Protein AF-A0A8X6VJW0-F1 (afdb_monomer)

Foldseek 3Di:
DDPPPDQDQLVNDPDDPLLSVLLVCLLVQPAPQWDQDPVRDIFAPDQPQDPPDGPGSQCLQVPPQLCVLCVVVVHDPDPDRVNVVSRPNCVSVSSVSSCVRDVRD

pLDDT: mean 84.97, std 12.29, range [39.12, 96.06]

Nearest PDB structures (foldseek):
  2dll-assembly1_A  TM=2.293E-01  e=8.520E+00  Homo sapiens

Radius of gyration: 14.32 Å; Cα contacts (8 Å, |Δi|>4): 113; chains: 1; bounding box: 45×30×34 Å

Solvent-accessible surface area (backbone atoms only — not comparable to full-atom values): 6381 Å² total; per-residue (Å²): 132,87,78,76,78,75,64,67,55,64,87,72,56,97,61,59,69,69,38,42,52,30,41,49,25,65,76,67,58,60,48,63,72,55,44,75,45,99,88,69,49,76,47,46,45,72,37,94,87,42,86,100,37,50,50,39,67,66,44,54,63,66,29,66,68,32,49,52,43,32,46,75,71,72,43,72,83,69,91,58,55,67,75,58,41,58,48,44,94,56,20,59,60,54,25,47,28,44,42,78,69,38,89,70,84

Sequence (105 aa):
MNHTFKKPLVTEFDCPRIITSTIARLRTEHLKGMKIHPDKTRSYVQCKHCPDLQLTPIHILECPTVATKLLKMGMVPLRDSLRELLYSPDAPRIAEAVIKTFDGI

Mean predicted aligned error: 5.93 Å

Secondary structure (DSSP, 8-state):
-----PPPPGGG--S-HHHHHHHHHHHHT--TT-EE-TTS-EE-PBPSSSTT-B--HHHHHH-HHHHHHHHHTT----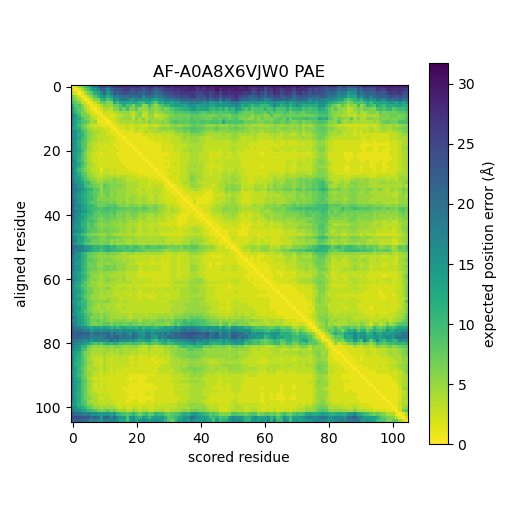SS-HHHHTTSTTHHHHHHHHHHHSTT-

Structure (mmCIF, N/CA/C/O backbone):
data_AF-A0A8X6VJW0-F1
#
_entry.id   AF-A0A8X6VJW0-F1
#
loop_
_atom_site.group_PDB
_atom_site.id
_atom_site.type_symbol
_atom_site.label_atom_id
_atom_site.label_alt_id
_atom_site.label_comp_id
_atom_site.label_asym_id
_atom_site.label_entity_id
_atom_site.label_seq_id
_atom_site.pdbx_PDB_ins_code
_atom_site.Cartn_x
_atom_site.Cartn_y
_atom_site.Cartn_z
_atom_site.occupancy
_atom_site.B_iso_or_equiv
_atom_site.auth_seq_id
_atom_site.auth_comp_id
_atom_site.auth_asym_id
_atom_site.auth_atom_id
_atom_site.pdbx_PDB_model_num
ATOM 1 N N . MET A 1 1 ? 25.334 19.376 -10.534 1.00 39.12 1 MET A N 1
ATOM 2 C CA . MET A 1 1 ? 24.368 18.848 -11.520 1.00 39.12 1 MET A CA 1
ATOM 3 C C . MET A 1 1 ? 23.106 18.477 -10.758 1.00 39.12 1 MET A C 1
ATOM 5 O O . MET A 1 1 ? 23.113 17.488 -10.040 1.00 39.12 1 MET A O 1
ATOM 9 N N . ASN A 1 2 ? 22.076 19.323 -10.811 1.00 39.41 2 ASN A N 1
ATOM 10 C CA . ASN A 1 2 ? 20.811 19.078 -10.116 1.00 39.41 2 ASN A CA 1
ATOM 11 C C . ASN A 1 2 ? 19.980 18.101 -10.953 1.00 39.41 2 ASN A C 1
ATOM 13 O O . ASN A 1 2 ? 19.263 18.520 -11.856 1.00 39.41 2 ASN A O 1
ATOM 17 N N . HIS A 1 3 ? 20.104 16.801 -10.688 1.00 42.00 3 HIS A N 1
ATOM 18 C CA . HIS A 1 3 ? 19.139 15.830 -11.195 1.00 42.00 3 HIS A CA 1
ATOM 19 C C . HIS A 1 3 ? 17.838 16.002 -10.411 1.00 42.00 3 HIS A C 1
ATOM 21 O O . HIS A 1 3 ? 17.658 15.432 -9.337 1.00 42.00 3 HIS A O 1
ATOM 27 N N . THR A 1 4 ? 16.919 16.806 -10.938 1.00 53.06 4 THR A N 1
ATOM 28 C CA . THR A 1 4 ? 15.518 16.779 -10.523 1.00 53.06 4 THR A CA 1
ATOM 29 C C . THR A 1 4 ? 14.958 15.417 -10.928 1.00 53.06 4 THR A C 1
ATOM 31 O O . THR A 1 4 ? 14.561 15.210 -12.073 1.00 53.06 4 THR A O 1
ATOM 34 N N . PHE A 1 5 ? 14.986 14.448 -10.011 1.00 58.50 5 PHE A N 1
ATOM 35 C CA . PHE A 1 5 ? 14.326 13.159 -10.199 1.00 58.50 5 PHE A CA 1
ATOM 36 C C . PHE A 1 5 ? 12.835 13.420 -10.453 1.00 58.50 5 PHE A C 1
ATOM 38 O O . PHE A 1 5 ? 12.104 13.863 -9.563 1.00 58.50 5 PHE A O 1
ATOM 45 N N . LYS A 1 6 ? 12.377 13.203 -11.690 1.00 70.44 6 LYS A N 1
ATOM 46 C CA . LYS A 1 6 ? 10.957 13.312 -12.027 1.00 70.44 6 LYS A CA 1
ATOM 47 C C . LYS A 1 6 ? 10.244 12.114 -11.404 1.00 70.44 6 LYS A C 1
ATOM 49 O O . LYS A 1 6 ? 10.567 10.972 -11.716 1.00 70.44 6 LYS A O 1
ATOM 54 N N . LYS A 1 7 ? 9.283 12.376 -10.515 1.00 77.81 7 LYS A N 1
ATOM 55 C CA . LYS A 1 7 ? 8.437 11.328 -9.931 1.00 77.81 7 LYS A CA 1
ATOM 56 C C . LYS A 1 7 ? 7.670 10.625 -11.066 1.00 77.81 7 LYS A C 1
ATOM 58 O O . LYS A 1 7 ? 6.984 11.330 -11.811 1.00 77.81 7 LYS A O 1
ATOM 63 N N . PRO A 1 8 ? 7.754 9.290 -11.198 1.00 77.81 8 PRO A N 1
ATOM 64 C CA . PRO A 1 8 ? 7.105 8.568 -12.277 1.00 77.81 8 PRO A CA 1
ATOM 65 C C . PRO A 1 8 ? 5.587 8.649 -12.132 1.00 77.81 8 PRO A C 1
ATOM 67 O O . PRO A 1 8 ? 5.041 8.473 -11.032 1.00 77.81 8 PRO A O 1
ATOM 70 N N . LEU A 1 9 ? 4.893 8.918 -13.234 1.00 84.69 9 LEU A N 1
ATOM 71 C CA . LEU A 1 9 ? 3.435 8.852 -13.293 1.00 84.69 9 LEU A CA 1
ATOM 72 C C . LEU A 1 9 ? 2.979 7.396 -13.174 1.00 84.69 9 LEU A C 1
ATOM 74 O O . LEU A 1 9 ? 3.684 6.471 -13.557 1.00 84.69 9 LEU A O 1
ATOM 78 N N . VAL A 1 10 ? 1.768 7.171 -12.663 1.00 82.56 10 VAL A N 1
ATOM 79 C CA . VAL A 1 10 ? 1.241 5.801 -12.512 1.00 82.56 10 VAL A CA 1
ATOM 80 C C . VAL A 1 10 ? 1.130 5.081 -13.864 1.00 82.56 10 VAL A C 1
ATOM 82 O O . VAL A 1 10 ? 1.326 3.874 -13.938 1.00 82.56 10 VAL A O 1
ATOM 85 N N . THR A 1 11 ? 0.854 5.828 -14.933 1.00 80.75 11 THR A N 1
ATOM 86 C CA . THR A 1 11 ? 0.767 5.326 -16.311 1.00 80.75 11 THR A CA 1
ATOM 87 C C . THR A 1 11 ? 2.115 4.929 -16.908 1.00 80.75 11 THR A C 1
ATOM 89 O O . THR A 1 11 ? 2.134 4.300 -17.957 1.00 80.75 11 THR A O 1
ATOM 92 N N . GLU A 1 12 ? 3.230 5.313 -16.280 1.00 86.50 12 GLU A N 1
ATOM 93 C CA . GLU A 1 12 ? 4.584 4.990 -16.749 1.00 86.50 12 GLU A CA 1
ATOM 94 C C . GLU A 1 12 ? 5.069 3.626 -16.225 1.00 86.50 12 GLU A C 1
ATOM 96 O O . GLU A 1 12 ? 6.106 3.138 -16.666 1.00 86.50 12 GLU A O 1
ATOM 101 N N . PHE A 1 13 ? 4.336 2.987 -15.304 1.00 89.12 13 PHE A N 1
ATOM 102 C CA . PHE A 1 13 ? 4.675 1.646 -14.830 1.00 89.12 13 PHE A CA 1
ATOM 103 C C . PHE A 1 13 ? 4.131 0.567 -15.769 1.00 89.12 13 PHE A C 1
ATOM 105 O O . PHE A 1 13 ? 2.916 0.421 -15.912 1.00 89.12 13 PHE A O 1
ATOM 112 N N . ASP A 1 14 ? 5.024 -0.258 -16.314 1.00 91.19 14 ASP A N 1
ATOM 113 C CA . ASP A 1 14 ? 4.666 -1.474 -17.049 1.00 91.19 14 ASP A CA 1
ATOM 114 C C . ASP A 1 14 ? 4.308 -2.610 -16.075 1.00 91.19 14 ASP A C 1
ATOM 116 O O . ASP A 1 14 ? 5.124 -3.461 -15.720 1.00 91.19 14 ASP A O 1
ATOM 120 N N . CYS A 1 15 ? 3.093 -2.559 -15.528 1.00 91.75 15 CYS A N 1
ATOM 121 C CA . CYS A 1 15 ? 2.586 -3.581 -14.618 1.00 91.75 15 CYS A CA 1
ATOM 122 C C . CYS A 1 15 ? 1.058 -3.739 -14.719 1.00 91.75 15 CYS A C 1
ATOM 124 O O . CYS A 1 15 ? 0.365 -2.862 -15.246 1.00 91.75 15 CYS A O 1
ATOM 126 N N . PRO A 1 16 ? 0.493 -4.851 -14.208 1.00 94.25 16 PRO A N 1
ATOM 127 C CA . PRO A 1 16 ? -0.942 -5.101 -14.267 1.00 94.25 16 PRO A CA 1
ATOM 128 C C . PRO A 1 16 ? -1.786 -3.960 -13.689 1.00 94.25 16 PRO A C 1
ATOM 130 O O . PRO A 1 16 ? -1.422 -3.330 -12.694 1.00 94.25 16 PRO A O 1
ATOM 133 N N . ARG A 1 17 ? -2.991 -3.769 -14.245 1.00 91.38 17 ARG A N 1
ATOM 134 C CA . ARG A 1 17 ? -3.936 -2.708 -13.842 1.00 91.38 17 ARG A CA 1
ATOM 135 C C . ARG A 1 17 ? -4.222 -2.670 -12.338 1.00 91.38 17 ARG A C 1
ATOM 137 O O . ARG A 1 17 ? -4.466 -1.598 -11.789 1.00 91.38 17 ARG A O 1
ATOM 144 N N . ILE A 1 18 ? -4.228 -3.825 -11.672 1.00 92.06 18 ILE A N 1
ATOM 145 C CA . ILE A 1 18 ? -4.439 -3.894 -10.222 1.00 92.06 18 ILE A CA 1
ATOM 14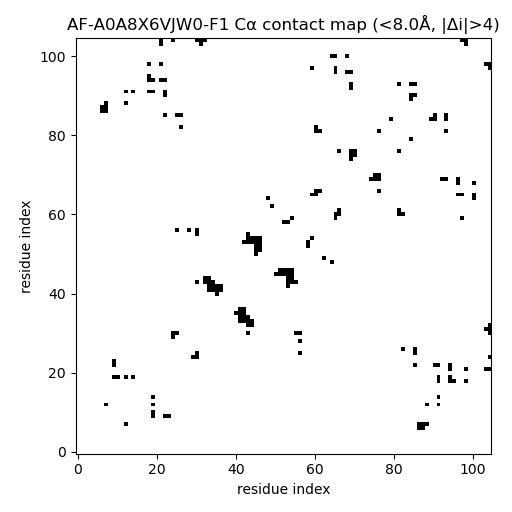6 C C . ILE A 1 18 ? -3.311 -3.191 -9.457 1.00 92.06 18 ILE A C 1
ATOM 148 O O . ILE A 1 18 ? -3.594 -2.416 -8.551 1.00 92.06 18 ILE A O 1
ATOM 152 N N . ILE A 1 19 ? -2.057 -3.369 -9.882 1.00 93.19 19 ILE A N 1
ATOM 153 C CA . ILE A 1 19 ? -0.887 -2.747 -9.258 1.00 93.19 19 ILE A CA 1
ATOM 154 C C . ILE A 1 19 ? -0.926 -1.237 -9.484 1.00 93.19 19 ILE A C 1
ATOM 156 O O . ILE A 1 19 ? -0.878 -0.480 -8.517 1.00 93.19 19 ILE A O 1
ATOM 160 N N . THR A 1 20 ? -1.103 -0.781 -10.728 1.00 93.44 20 THR A N 1
ATOM 161 C CA . THR A 1 20 ? -1.186 0.659 -11.032 1.00 93.44 20 THR A CA 1
ATOM 162 C C . THR A 1 20 ? -2.342 1.341 -10.296 1.00 93.44 20 THR A C 1
ATOM 164 O O . THR A 1 20 ? -2.167 2.422 -9.730 1.00 93.44 20 THR A O 1
ATOM 167 N N . SER A 1 21 ? -3.503 0.685 -10.203 1.00 92.12 21 SER A N 1
ATOM 168 C CA . SER A 1 21 ? -4.649 1.193 -9.435 1.00 92.12 21 SER A CA 1
ATOM 169 C C . SER A 1 21 ? -4.337 1.302 -7.941 1.00 92.12 21 SER A C 1
ATOM 171 O O . SER A 1 21 ? -4.661 2.316 -7.325 1.00 92.12 21 SER A O 1
ATOM 173 N N . THR A 1 22 ? -3.675 0.301 -7.353 1.00 92.38 22 THR A N 1
ATOM 174 C CA . THR A 1 22 ? -3.253 0.348 -5.947 1.00 92.38 22 THR A CA 1
ATOM 175 C C . THR A 1 22 ? -2.220 1.451 -5.706 1.00 92.38 22 THR A C 1
ATOM 177 O O . THR A 1 22 ? -2.376 2.201 -4.747 1.00 92.38 22 THR A O 1
ATOM 180 N N . ILE A 1 23 ? -1.230 1.647 -6.590 1.00 93.06 23 ILE A N 1
ATOM 181 C CA . ILE A 1 23 ? -0.282 2.775 -6.484 1.00 93.06 23 ILE A CA 1
ATOM 182 C C . ILE A 1 23 ? -1.039 4.110 -6.475 1.00 93.06 23 ILE A C 1
ATOM 184 O O . ILE A 1 23 ? -0.776 4.964 -5.628 1.00 93.06 23 ILE A O 1
ATOM 188 N N . ALA A 1 24 ? -1.997 4.297 -7.390 1.00 91.88 24 ALA A N 1
ATOM 189 C CA . ALA A 1 24 ? -2.792 5.521 -7.452 1.00 91.88 24 ALA A CA 1
ATOM 190 C C . ALA A 1 24 ? -3.571 5.766 -6.151 1.00 91.88 24 ALA A C 1
ATOM 192 O O . ALA A 1 24 ? -3.548 6.880 -5.627 1.00 91.88 24 ALA A O 1
ATOM 193 N N . ARG A 1 25 ? -4.212 4.733 -5.591 1.00 91.25 25 ARG A N 1
ATOM 194 C CA . ARG A 1 25 ? -4.936 4.826 -4.312 1.00 91.25 25 ARG A CA 1
ATOM 195 C C . ARG A 1 25 ? -4.018 5.155 -3.142 1.00 91.25 25 ARG A C 1
ATOM 197 O O . ARG A 1 25 ? -4.361 6.012 -2.338 1.00 91.25 25 ARG A O 1
ATOM 204 N N . LEU A 1 26 ? -2.841 4.533 -3.074 1.00 90.56 26 LEU A N 1
ATOM 205 C CA . LEU A 1 26 ? -1.856 4.802 -2.024 1.00 90.56 26 LEU A CA 1
ATOM 206 C C . LEU A 1 26 ? -1.312 6.235 -2.108 1.00 90.56 26 LEU A C 1
ATOM 208 O O . LEU A 1 26 ? -1.205 6.906 -1.088 1.00 90.56 26 LEU A O 1
ATOM 212 N N . ARG A 1 27 ? -1.026 6.740 -3.316 1.00 91.25 27 ARG A N 1
ATOM 213 C CA . ARG A 1 27 ? -0.551 8.121 -3.520 1.00 91.25 27 ARG A CA 1
ATOM 214 C C . ARG A 1 27 ? -1.623 9.177 -3.242 1.00 91.25 27 ARG A C 1
ATOM 216 O O . ARG A 1 27 ? -1.298 10.245 -2.738 1.00 91.25 27 ARG A O 1
ATOM 223 N N . THR A 1 28 ? -2.874 8.896 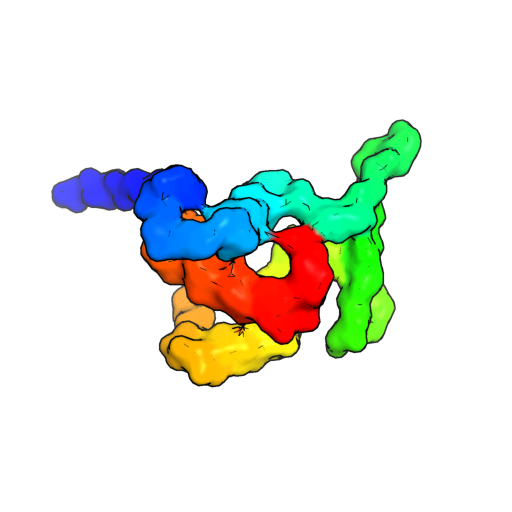-3.606 1.00 90.12 28 THR A N 1
ATOM 224 C CA . THR A 1 28 ? -4.016 9.811 -3.408 1.00 90.12 28 THR A CA 1
ATOM 225 C C . THR A 1 28 ? -4.685 9.656 -2.049 1.00 90.12 28 THR A C 1
ATOM 227 O O . THR A 1 28 ? -5.593 10.422 -1.733 1.00 90.12 28 THR A O 1
ATOM 230 N N . GLU A 1 29 ? -4.261 8.665 -1.261 1.00 89.25 29 GLU A N 1
ATOM 231 C CA . GLU A 1 29 ? -4.837 8.319 0.040 1.00 89.25 29 GLU A CA 1
ATOM 232 C C . GLU A 1 29 ? -6.331 7.946 -0.025 1.00 89.25 29 GLU A C 1
ATOM 234 O O . GLU A 1 29 ? -7.025 7.900 0.991 1.00 89.25 29 GLU A O 1
ATOM 239 N N . HIS A 1 30 ? -6.833 7.640 -1.226 1.00 88.19 30 HIS A N 1
ATOM 240 C CA . HIS A 1 30 ? -8.217 7.259 -1.474 1.00 88.19 30 HIS A CA 1
ATOM 241 C C . HIS A 1 30 ? -8.342 5.734 -1.504 1.00 88.19 30 HIS A C 1
ATOM 243 O O . HIS A 1 30 ? -8.366 5.092 -2.555 1.00 88.19 30 HIS A O 1
ATOM 249 N N . LEU A 1 31 ? -8.394 5.156 -0.310 1.00 89.00 31 LEU A N 1
ATOM 250 C CA . LEU A 1 31 ? -8.397 3.712 -0.096 1.00 89.00 31 LEU A CA 1
ATOM 251 C C . LEU A 1 31 ? -9.802 3.122 -0.261 1.00 89.00 31 LEU A C 1
ATOM 253 O O . LEU A 1 31 ? -10.801 3.754 0.100 1.00 89.00 31 LEU A O 1
ATOM 257 N N . LYS A 1 32 ? -9.908 1.890 -0.767 1.00 84.00 32 LYS A N 1
ATOM 258 C CA . LYS A 1 32 ? -11.201 1.203 -0.862 1.00 84.00 32 LYS A CA 1
ATOM 259 C C . LYS A 1 32 ? -11.815 1.004 0.526 1.00 84.00 32 LYS A C 1
ATOM 261 O O . LYS A 1 32 ? -11.153 0.594 1.473 1.00 84.00 32 LYS A O 1
ATOM 266 N N . GLY A 1 33 ? -13.115 1.273 0.629 1.00 83.69 33 GLY A N 1
ATOM 267 C CA . GLY A 1 33 ? -13.856 1.170 1.888 1.00 83.69 33 GLY A CA 1
ATOM 268 C C . GLY A 1 33 ? -13.690 2.377 2.815 1.00 83.69 33 GLY A C 1
ATOM 269 O O . GLY A 1 33 ? -14.302 2.382 3.881 1.00 83.69 33 GLY A O 1
ATOM 270 N N . MET A 1 34 ? -12.928 3.400 2.407 1.00 91.12 34 MET A N 1
ATOM 271 C CA . MET A 1 34 ? -12.939 4.707 3.061 1.00 91.12 34 MET A CA 1
ATOM 272 C C . MET A 1 34 ? -14.345 5.313 2.987 1.00 91.12 34 MET A C 1
ATOM 274 O O . MET A 1 34 ? -14.971 5.330 1.924 1.00 91.12 34 MET A O 1
ATOM 278 N N . LYS A 1 35 ? -14.829 5.840 4.110 1.00 92.38 35 LYS A N 1
ATOM 279 C CA . LYS A 1 35 ? -16.076 6.605 4.191 1.00 92.38 35 LYS A CA 1
ATOM 280 C C . LYS A 1 35 ? -15.766 8.024 4.640 1.00 92.38 35 LYS A C 1
ATOM 282 O O . LYS A 1 35 ? -14.927 8.230 5.513 1.00 92.38 35 LYS A O 1
ATOM 287 N N . ILE A 1 36 ? -16.458 8.99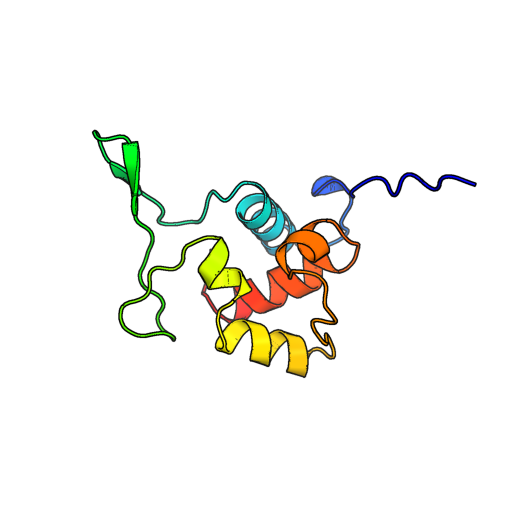0 4.043 1.00 92.81 36 ILE A N 1
ATOM 288 C CA . ILE A 1 36 ? -16.422 10.393 4.457 1.00 92.81 36 ILE A CA 1
ATOM 289 C C . ILE A 1 36 ? -17.750 10.682 5.149 1.00 92.81 36 ILE A C 1
ATOM 291 O O . ILE A 1 36 ? -18.813 10.508 4.554 1.00 92.81 36 ILE A O 1
ATOM 295 N N . HIS A 1 37 ? -17.686 11.071 6.414 1.00 93.75 37 HIS A N 1
ATOM 296 C CA . HIS A 1 37 ? -18.854 11.400 7.221 1.00 93.75 37 HIS A CA 1
ATOM 297 C C . HIS A 1 37 ? -19.315 12.850 6.965 1.00 93.75 37 HIS A C 1
ATOM 299 O O . HIS A 1 37 ? -18.551 13.650 6.416 1.00 93.75 37 HIS A O 1
ATOM 305 N N . PRO A 1 38 ? -20.553 13.227 7.350 1.00 95.44 38 PRO A N 1
ATOM 306 C CA . PRO A 1 38 ? -21.065 14.593 7.171 1.00 95.44 38 PRO A CA 1
ATOM 307 C C . PRO A 1 38 ? -20.214 15.678 7.847 1.00 95.44 38 PRO A C 1
ATOM 309 O O . PRO A 1 38 ? -20.138 16.803 7.361 1.00 95.44 38 PRO A O 1
ATOM 312 N N . ASP A 1 39 ? -19.526 15.326 8.933 1.00 96.06 39 ASP A N 1
ATOM 313 C CA . ASP A 1 39 ? -18.568 16.176 9.650 1.00 96.06 39 ASP A CA 1
ATOM 314 C C . ASP A 1 39 ? -17.186 16.262 8.965 1.00 96.06 39 ASP A C 1
ATOM 316 O O . ASP A 1 39 ? -16.253 16.852 9.505 1.00 96.06 39 ASP A O 1
ATOM 320 N N . LYS A 1 40 ? -17.053 15.693 7.758 1.00 91.25 40 LYS A N 1
ATOM 321 C CA . LYS A 1 40 ? -15.825 15.582 6.955 1.00 91.25 40 LYS A CA 1
ATOM 322 C C . LYS A 1 40 ? -14.746 14.682 7.562 1.00 91.25 40 LYS A C 1
ATOM 324 O O . LYS A 1 40 ? -13.639 14.625 7.017 1.00 91.25 40 LYS A O 1
ATOM 329 N N . THR A 1 41 ? -15.043 13.942 8.629 1.00 92.25 41 THR A N 1
ATOM 330 C CA . THR A 1 41 ? -14.122 12.925 9.142 1.00 92.25 41 THR A CA 1
ATOM 331 C C . THR A 1 41 ? -14.057 11.736 8.185 1.00 92.25 41 THR A C 1
ATOM 333 O O . THR A 1 41 ? -15.009 11.426 7.460 1.00 92.25 41 THR A O 1
ATOM 336 N N . ARG A 1 42 ? -12.893 11.081 8.143 1.00 91.88 42 ARG A N 1
ATOM 337 C CA . ARG A 1 42 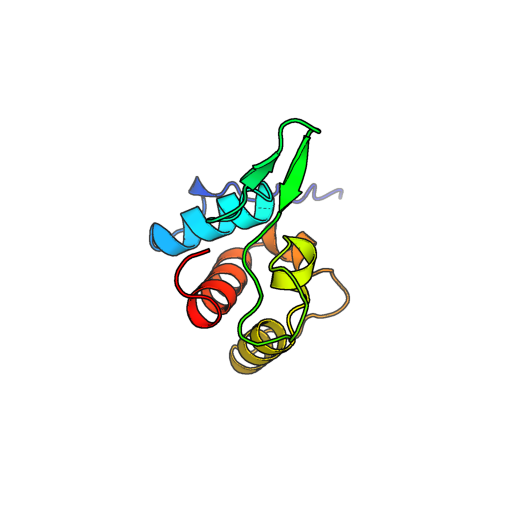? -12.660 9.883 7.332 1.00 91.88 42 ARG A CA 1
ATOM 338 C C . ARG A 1 42 ? -12.579 8.676 8.249 1.00 91.88 42 ARG A C 1
ATOM 340 O O . ARG A 1 42 ? -11.795 8.692 9.194 1.00 91.88 42 ARG A O 1
ATOM 347 N N . SER A 1 43 ? -13.333 7.631 7.938 1.00 92.88 43 SER A N 1
ATOM 348 C CA . SER A 1 43 ? -13.152 6.311 8.541 1.00 92.88 43 SER A CA 1
ATOM 349 C C . SER A 1 43 ? -12.685 5.316 7.491 1.00 92.88 43 SER A C 1
ATOM 351 O O . SER A 1 43 ? -13.038 5.413 6.313 1.00 92.88 43 SER A O 1
ATOM 353 N N . TYR A 1 44 ? -11.870 4.360 7.922 1.00 91.88 44 TYR A N 1
ATOM 354 C CA . TYR A 1 44 ? -11.340 3.298 7.079 1.00 91.88 44 TYR A CA 1
ATOM 355 C C . TYR A 1 44 ? -11.738 1.938 7.645 1.00 91.88 44 TYR A C 1
ATOM 357 O O . TYR A 1 44 ? -12.146 1.801 8.800 1.00 91.88 44 TYR A O 1
ATOM 365 N N . VAL A 1 45 ? -11.622 0.912 6.807 1.00 90.62 45 VAL A N 1
ATOM 366 C CA . VAL A 1 45 ? -11.837 -0.475 7.224 1.00 90.62 45 VAL A CA 1
ATOM 367 C C . VAL A 1 45 ? -10.808 -0.885 8.283 1.00 90.62 45 VAL A C 1
ATOM 369 O O . VAL A 1 45 ? -9.677 -0.405 8.275 1.00 90.62 45 VAL A O 1
ATOM 372 N N . GLN A 1 46 ? -11.190 -1.777 9.194 1.00 91.44 46 GLN A N 1
ATOM 373 C CA . GLN A 1 46 ? -10.283 -2.291 10.222 1.00 91.44 46 GLN A CA 1
ATOM 374 C C . GLN A 1 46 ? -9.189 -3.172 9.609 1.00 91.44 46 GLN A C 1
ATOM 376 O O . GLN A 1 46 ? -9.436 -3.949 8.680 1.00 91.44 46 GLN A O 1
ATOM 381 N N . CYS A 1 47 ? -7.976 -3.062 10.144 1.00 91.25 47 CYS A N 1
ATOM 382 C CA . CYS A 1 47 ? -6.872 -3.933 9.789 1.00 91.25 47 CYS A CA 1
ATOM 383 C C . CYS A 1 47 ? -7.129 -5.332 10.350 1.00 91.25 47 CYS A C 1
ATOM 385 O O . CYS A 1 47 ? -7.300 -5.520 11.549 1.00 91.25 47 CYS A O 1
ATOM 387 N N . LYS A 1 48 ? -7.112 -6.348 9.483 1.00 89.56 48 LYS A N 1
ATOM 388 C CA . LYS A 1 48 ? -7.268 -7.748 9.914 1.00 89.56 48 LYS A CA 1
ATOM 389 C C . LYS A 1 48 ? -6.043 -8.287 10.664 1.00 89.56 48 LYS A C 1
ATOM 391 O O . LYS A 1 48 ? -6.136 -9.332 11.296 1.00 89.56 48 LYS A O 1
ATOM 396 N N . HIS A 1 49 ? -4.905 -7.599 10.557 1.00 90.12 49 HIS A N 1
ATOM 397 C CA . HIS A 1 49 ? -3.616 -8.032 11.108 1.00 90.12 49 HIS A CA 1
ATOM 398 C C . HIS A 1 49 ? -3.171 -7.215 12.324 1.00 90.12 49 HIS A C 1
ATOM 400 O O . HIS A 1 49 ? -2.259 -7.630 13.033 1.00 90.12 49 HIS A O 1
ATOM 406 N N . CYS A 1 50 ? -3.784 -6.054 12.562 1.00 90.25 50 CYS A N 1
ATOM 407 C CA . CYS A 1 50 ? -3.460 -5.166 13.672 1.00 90.25 50 CYS A CA 1
ATOM 408 C C . CYS A 1 50 ? -4.756 -4.833 14.421 1.00 90.25 50 CYS A C 1
ATOM 410 O O . CYS A 1 50 ? -5.574 -4.089 13.875 1.00 90.25 50 CYS A O 1
ATOM 412 N N . PRO A 1 51 ? -4.966 -5.399 15.624 1.00 85.75 51 PRO A N 1
ATOM 413 C CA . PRO A 1 51 ? -6.172 -5.157 16.409 1.00 85.75 51 PRO A CA 1
ATOM 414 C C . PRO A 1 51 ? -6.389 -3.662 16.651 1.00 85.75 51 PRO A C 1
ATOM 416 O O . PRO A 1 51 ? -5.428 -2.925 16.859 1.00 85.75 51 PRO A O 1
ATOM 419 N N . ASP A 1 52 ? -7.650 -3.234 16.598 1.00 86.88 52 ASP A N 1
ATOM 420 C CA . ASP A 1 52 ? -8.103 -1.872 16.914 1.00 86.88 52 ASP A CA 1
ATOM 421 C C . ASP A 1 52 ? -7.516 -0.740 16.046 1.00 86.88 52 ASP A C 1
ATOM 423 O O . ASP A 1 52 ? -7.727 0.441 16.331 1.00 86.88 52 ASP A O 1
ATOM 427 N N . LEU A 1 53 ? -6.828 -1.074 14.946 1.00 91.31 53 LEU A N 1
ATOM 428 C CA . LEU A 1 53 ? -6.273 -0.102 14.006 1.00 91.31 53 LEU A CA 1
ATOM 429 C C . LEU A 1 53 ? -7.022 -0.103 12.674 1.00 91.31 53 LEU A C 1
ATOM 431 O O . LEU A 1 53 ? -7.147 -1.114 11.984 1.00 91.31 53 LEU A O 1
ATOM 435 N N . GLN A 1 54 ? -7.449 1.084 12.251 1.00 92.06 54 GLN A N 1
ATOM 436 C CA . GLN A 1 54 ? -7.989 1.294 10.912 1.00 92.06 54 GLN A CA 1
ATOM 437 C C . GLN A 1 54 ? -6.871 1.259 9.857 1.00 92.06 54 GLN A C 1
ATOM 439 O O . GLN A 1 54 ? -5.769 1.757 10.092 1.00 92.06 54 GLN A O 1
ATOM 444 N N . LEU A 1 55 ? -7.167 0.743 8.660 1.00 89.94 55 LEU A N 1
ATOM 445 C CA . LEU A 1 55 ? -6.305 0.803 7.472 1.00 89.94 55 LEU A CA 1
ATOM 446 C C . LEU A 1 55 ? -6.266 2.218 6.892 1.00 89.94 55 LEU A C 1
ATOM 448 O O . LEU A 1 55 ? -6.722 2.473 5.780 1.00 89.94 55 LEU A O 1
ATOM 452 N N . THR A 1 56 ? -5.726 3.151 7.667 1.00 90.56 56 THR A N 1
ATOM 453 C CA . THR A 1 56 ? -5.396 4.490 7.191 1.00 90.56 56 THR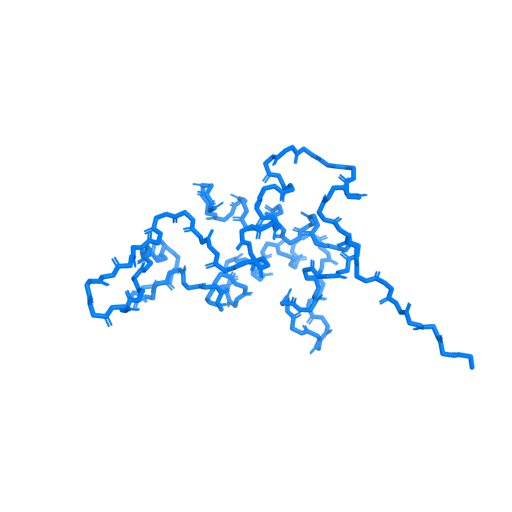 A CA 1
ATOM 454 C C . THR A 1 56 ? -4.247 4.416 6.174 1.00 90.56 56 THR A C 1
ATOM 456 O O . THR A 1 56 ? -3.497 3.433 6.155 1.00 90.56 56 THR A O 1
ATOM 459 N N . PRO A 1 57 ? -4.047 5.454 5.340 1.00 86.88 57 PRO A N 1
ATOM 460 C CA . PRO A 1 57 ? -2.932 5.492 4.390 1.00 86.88 57 PRO A CA 1
ATOM 461 C C . PRO A 1 57 ? -1.569 5.306 5.059 1.00 86.88 57 PRO A C 1
ATOM 463 O O . PRO A 1 57 ? -0.702 4.621 4.523 1.00 86.88 57 PRO A O 1
ATOM 466 N N . ILE A 1 58 ? -1.412 5.871 6.257 1.00 87.75 58 ILE A N 1
ATOM 467 C CA . ILE A 1 58 ? -0.214 5.721 7.083 1.00 87.75 58 ILE A CA 1
ATOM 468 C C . ILE A 1 58 ? -0.099 4.272 7.563 1.00 87.75 58 ILE A C 1
ATOM 470 O O . ILE A 1 58 ? 0.913 3.620 7.317 1.00 87.75 58 ILE A O 1
ATOM 474 N N . HIS A 1 59 ? -1.164 3.731 8.164 1.00 90.44 59 HIS A N 1
ATOM 475 C CA . HIS A 1 59 ? -1.121 2.388 8.734 1.00 90.44 59 HIS A CA 1
ATOM 476 C C . HIS A 1 59 ? -0.862 1.300 7.686 1.00 90.44 59 HIS A C 1
ATOM 478 O O . HIS A 1 59 ? -0.165 0.343 7.987 1.00 90.44 59 HIS A O 1
ATOM 484 N N . ILE A 1 60 ? -1.359 1.424 6.451 1.00 90.38 60 ILE A N 1
ATOM 485 C CA . ILE A 1 60 ? -1.059 0.443 5.392 1.00 90.38 60 ILE A CA 1
ATOM 486 C C . ILE A 1 60 ? 0.444 0.340 5.140 1.00 90.38 60 ILE A C 1
ATOM 488 O O . ILE A 1 60 ? 0.968 -0.765 5.001 1.00 90.38 60 ILE A O 1
ATOM 492 N N . LEU A 1 61 ? 1.125 1.482 5.070 1.00 87.69 61 LEU A N 1
ATOM 493 C CA . LEU A 1 61 ? 2.557 1.531 4.801 1.00 87.69 61 LEU A CA 1
ATOM 494 C C . LEU A 1 61 ? 3.368 1.117 6.033 1.00 87.69 61 LEU A C 1
ATOM 496 O O . LEU A 1 61 ? 4.422 0.517 5.889 1.00 87.69 61 LEU A O 1
ATOM 500 N N . GLU A 1 62 ? 2.860 1.356 7.237 1.00 88.12 62 GLU A N 1
ATOM 501 C CA . GLU A 1 62 ? 3.526 0.987 8.493 1.00 88.12 62 GLU A CA 1
ATOM 502 C C . GLU A 1 62 ? 3.083 -0.375 9.049 1.00 88.12 62 GLU A C 1
ATOM 504 O O . GLU A 1 62 ? 3.561 -0.814 10.095 1.00 88.12 62 GLU A O 1
ATOM 509 N N . CYS A 1 63 ? 2.173 -1.073 8.366 1.00 90.62 63 CYS A N 1
ATOM 510 C CA . CYS A 1 63 ? 1.636 -2.338 8.843 1.00 90.62 63 CYS A CA 1
ATOM 511 C C . CYS A 1 63 ? 2.769 -3.376 8.946 1.00 90.62 63 CYS A C 1
ATOM 513 O O . CYS A 1 63 ? 3.416 -3.669 7.933 1.00 90.62 63 CYS A O 1
ATOM 515 N N . PRO A 1 64 ? 2.973 -4.019 10.114 1.00 89.69 64 PRO A N 1
ATOM 516 C CA . PRO A 1 64 ? 4.011 -5.035 10.290 1.00 89.69 64 PRO A CA 1
ATOM 517 C C . PRO A 1 64 ? 3.918 -6.187 9.284 1.00 89.69 64 PRO A C 1
ATOM 519 O O . PRO A 1 64 ? 4.940 -6.716 8.838 1.00 89.69 64 PRO A O 1
ATOM 522 N N . THR A 1 65 ? 2.704 -6.562 8.871 1.00 91.75 65 THR A N 1
ATOM 523 C CA . THR A 1 65 ? 2.498 -7.606 7.860 1.00 91.75 65 THR A CA 1
ATOM 524 C C . THR A 1 65 ? 2.978 -7.156 6.480 1.00 91.75 65 THR A C 1
ATOM 526 O O . THR A 1 65 ? 3.644 -7.935 5.794 1.00 91.75 65 THR A O 1
ATOM 529 N N . VAL A 1 66 ? 2.728 -5.899 6.093 1.00 90.94 66 VAL A N 1
ATOM 530 C CA . VAL A 1 66 ? 3.259 -5.320 4.845 1.00 90.94 66 VAL A CA 1
ATOM 531 C C . VAL A 1 66 ? 4.778 -5.221 4.912 1.00 90.94 66 VAL A C 1
ATOM 533 O O . VAL A 1 66 ? 5.452 -5.700 4.001 1.00 90.94 66 VAL A O 1
ATOM 536 N N . ALA A 1 67 ? 5.331 -4.700 6.010 1.00 88.56 67 ALA A N 1
ATOM 537 C CA . ALA A 1 67 ? 6.776 -4.625 6.223 1.00 88.56 67 ALA A CA 1
ATOM 538 C C . ALA A 1 67 ? 7.441 -6.008 6.100 1.00 88.56 67 ALA A C 1
ATOM 540 O O . ALA A 1 67 ? 8.425 -6.174 5.383 1.00 88.56 67 ALA A O 1
ATOM 541 N N . THR A 1 68 ? 6.847 -7.039 6.706 1.00 89.19 68 THR A N 1
ATOM 542 C CA . THR A 1 68 ? 7.328 -8.424 6.598 1.00 89.19 68 THR A CA 1
ATOM 543 C C . THR A 1 68 ? 7.285 -8.942 5.158 1.00 89.19 68 THR A C 1
ATOM 545 O O . THR A 1 68 ? 8.195 -9.654 4.729 1.00 89.19 68 THR A O 1
ATOM 548 N N . LYS A 1 69 ? 6.240 -8.615 4.386 1.00 90.50 69 LYS A N 1
ATOM 549 C CA . LYS A 1 69 ? 6.145 -9.003 2.969 1.00 90.50 69 LYS A CA 1
ATOM 550 C C . LYS A 1 69 ? 7.212 -8.314 2.126 1.00 90.50 69 LYS A C 1
ATOM 552 O O . LYS A 1 69 ? 7.849 -8.990 1.324 1.00 90.50 69 LYS A O 1
ATOM 557 N N . LEU A 1 70 ? 7.446 -7.025 2.348 1.00 89.56 70 LEU A N 1
ATOM 558 C CA . LEU A 1 70 ? 8.495 -6.265 1.669 1.00 89.56 70 LEU A CA 1
ATOM 559 C C . LEU A 1 70 ? 9.882 -6.852 1.951 1.00 89.56 70 LEU A C 1
ATOM 561 O O . LEU A 1 70 ? 10.621 -7.135 1.009 1.00 89.56 70 LEU A O 1
ATOM 565 N N . LEU A 1 71 ? 10.180 -7.164 3.217 1.00 88.00 71 LEU A N 1
ATOM 566 C CA . LEU A 1 71 ? 11.427 -7.830 3.605 1.00 88.00 71 LEU A CA 1
ATOM 567 C C . LEU A 1 71 ? 11.607 -9.173 2.885 1.00 88.00 71 LEU A C 1
ATOM 569 O O . LEU A 1 71 ? 12.672 -9.442 2.334 1.00 88.00 71 LEU A O 1
ATOM 573 N N . LYS A 1 72 ? 10.552 -9.996 2.810 1.00 88.94 72 LYS A N 1
ATOM 574 C CA . LYS A 1 72 ? 10.570 -11.271 2.066 1.00 88.94 72 LYS A CA 1
ATOM 575 C C . LYS A 1 72 ? 10.767 -11.091 0.560 1.00 88.94 72 LYS A C 1
ATOM 577 O O . LYS A 1 72 ? 11.261 -12.000 -0.096 1.00 88.94 72 LYS A O 1
ATOM 582 N N . MET A 1 73 ? 10.387 -9.940 0.015 1.00 88.00 73 MET A N 1
ATOM 583 C CA . MET A 1 73 ? 10.630 -9.574 -1.381 1.00 88.00 73 MET A CA 1
ATOM 584 C C . MET A 1 73 ? 12.033 -8.989 -1.598 1.00 88.00 73 MET A C 1
ATOM 586 O O . MET A 1 73 ? 12.329 -8.562 -2.711 1.00 88.00 73 MET A O 1
ATOM 590 N N . GLY A 1 74 ? 12.890 -8.949 -0.572 1.00 86.38 74 GLY A N 1
ATOM 591 C CA . GLY A 1 74 ? 14.225 -8.351 -0.636 1.00 86.38 74 GLY A CA 1
ATOM 592 C C . GLY A 1 74 ? 14.210 -6.822 -0.619 1.00 86.38 74 GLY A C 1
ATOM 593 O O . GLY A 1 74 ? 15.220 -6.199 -0.931 1.00 86.38 74 GLY A O 1
ATOM 594 N N . MET A 1 75 ? 13.072 -6.205 -0.285 1.00 84.56 75 MET A N 1
ATOM 595 C CA . MET A 1 75 ? 12.996 -4.771 -0.037 1.00 84.56 75 MET A CA 1
ATOM 596 C C . MET A 1 75 ? 13.287 -4.519 1.434 1.00 84.56 75 MET A C 1
ATOM 598 O O . MET A 1 75 ? 12.474 -4.822 2.306 1.00 84.56 75 MET A O 1
ATOM 602 N N . VAL A 1 76 ? 14.453 -3.949 1.709 1.00 70.56 76 VAL A N 1
ATOM 603 C CA . VAL A 1 76 ? 14.743 -3.385 3.023 1.00 70.56 76 VAL A CA 1
ATOM 604 C C . VAL A 1 76 ? 14.235 -1.947 2.986 1.00 70.56 76 VAL A C 1
ATOM 606 O O . VAL A 1 76 ? 14.747 -1.180 2.170 1.00 70.56 76 VAL A O 1
ATOM 609 N N . PRO A 1 77 ? 13.235 -1.558 3.798 1.00 61.88 77 PRO A N 1
ATOM 610 C CA . PRO A 1 77 ? 12.878 -0.152 3.946 1.00 61.88 77 PRO A CA 1
ATOM 611 C C . PRO A 1 77 ? 14.066 0.571 4.603 1.00 61.88 77 PRO A C 1
ATOM 613 O O . PRO A 1 77 ? 14.206 0.629 5.823 1.00 61.88 77 PRO A O 1
ATOM 616 N N . LEU A 1 78 ? 15.006 1.020 3.775 1.00 52.66 78 LEU A N 1
ATOM 617 C CA . LEU A 1 78 ? 16.209 1.737 4.169 1.00 52.66 78 LEU A CA 1
ATOM 618 C C . LEU A 1 78 ? 15.845 3.203 4.351 1.00 52.66 78 LEU A C 1
ATOM 620 O O . LEU A 1 78 ? 15.802 3.903 3.357 1.00 52.66 78 LEU A O 1
ATOM 624 N N . ARG A 1 79 ? 15.646 3.647 5.600 1.00 52.41 79 ARG A N 1
ATOM 625 C CA . ARG A 1 79 ? 15.554 5.053 6.074 1.00 52.41 79 ARG A CA 1
ATOM 626 C C . ARG A 1 79 ? 14.488 5.971 5.448 1.00 52.41 79 ARG A C 1
ATOM 628 O O . ARG A 1 79 ? 13.952 6.796 6.179 1.00 52.41 79 ARG A O 1
ATOM 635 N N . ASP A 1 80 ? 14.169 5.820 4.173 1.00 57.44 80 ASP A N 1
ATOM 636 C CA . ASP A 1 80 ? 13.121 6.523 3.457 1.00 57.44 80 ASP A CA 1
ATOM 637 C C . A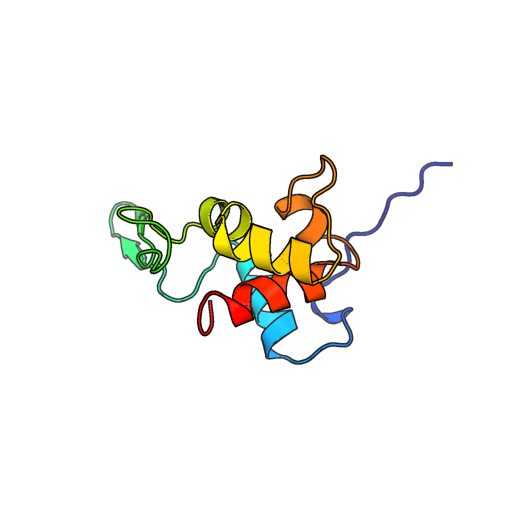SP A 1 80 ? 11.763 5.966 3.877 1.00 57.44 80 ASP A C 1
ATOM 639 O O . ASP A 1 80 ? 11.573 4.757 4.070 1.00 57.44 80 ASP A O 1
ATOM 643 N N . SER A 1 81 ? 10.789 6.857 4.015 1.00 74.19 81 SER A N 1
ATOM 644 C CA . SER A 1 81 ? 9.426 6.430 4.296 1.00 74.19 81 SER A CA 1
ATOM 645 C C . SER A 1 81 ? 8.913 5.604 3.112 1.00 74.19 81 SER A C 1
ATOM 647 O O . SER A 1 81 ? 9.107 5.964 1.950 1.00 74.19 81 SER A O 1
ATOM 649 N N . LEU A 1 82 ? 8.181 4.513 3.364 1.00 78.75 82 LEU A N 1
ATOM 650 C CA . LEU A 1 82 ? 7.527 3.752 2.284 1.00 78.75 82 LEU A CA 1
ATOM 651 C C . LEU A 1 82 ? 6.635 4.646 1.403 1.00 78.75 82 LEU A C 1
ATOM 653 O O . LEU A 1 82 ? 6.416 4.358 0.229 1.00 78.75 82 LEU A O 1
ATOM 657 N N . ARG A 1 83 ? 6.182 5.776 1.957 1.00 82.94 83 ARG A N 1
ATOM 658 C CA . ARG A 1 83 ? 5.458 6.834 1.257 1.00 82.94 83 ARG A CA 1
ATOM 659 C C . ARG A 1 83 ? 6.291 7.527 0.176 1.00 82.94 83 ARG A C 1
ATOM 661 O O . ARG A 1 83 ? 5.744 7.860 -0.871 1.00 82.94 83 ARG A O 1
ATOM 668 N N . GLU A 1 84 ? 7.584 7.738 0.390 1.00 83.75 84 GLU A N 1
ATOM 669 C CA . GLU A 1 84 ? 8.494 8.287 -0.623 1.00 83.75 84 GLU A CA 1
ATOM 670 C C . GLU A 1 84 ? 8.785 7.265 -1.715 1.00 83.75 84 GLU A C 1
ATOM 672 O O . GLU A 1 84 ? 8.750 7.606 -2.899 1.00 83.75 84 GLU A O 1
ATOM 677 N N . LEU A 1 85 ? 8.954 5.996 -1.337 1.00 86.31 85 LEU A N 1
ATOM 678 C CA . LEU A 1 85 ? 9.173 4.906 -2.287 1.00 86.31 85 LEU A CA 1
ATOM 679 C C . LEU A 1 85 ? 7.961 4.650 -3.202 1.00 86.31 85 LEU A C 1
ATOM 681 O O . LEU A 1 85 ? 8.120 4.148 -4.313 1.00 86.31 85 LEU A O 1
ATOM 685 N N . LEU A 1 86 ? 6.751 5.090 -2.830 1.00 87.88 86 LEU A N 1
ATOM 686 C CA . LEU A 1 86 ? 5.615 5.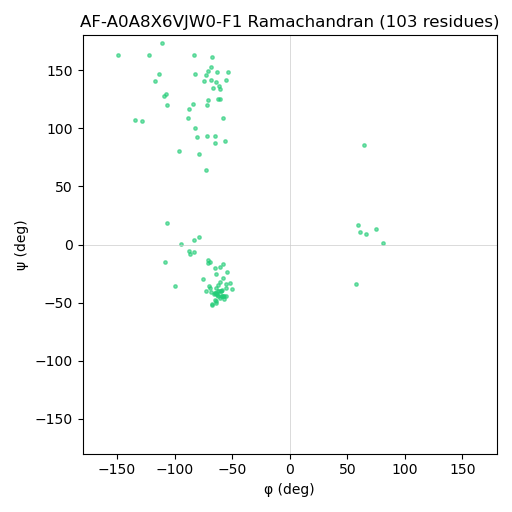126 -3.765 1.00 87.88 86 LEU A CA 1
ATOM 687 C C . LEU A 1 86 ? 5.866 6.026 -4.979 1.00 87.88 86 LEU A C 1
ATOM 689 O O . LEU A 1 86 ? 5.162 5.889 -5.978 1.00 87.88 86 LEU A O 1
ATOM 693 N N . TYR A 1 87 ? 6.824 6.950 -4.915 1.00 88.94 87 TYR A N 1
ATOM 694 C CA . TYR A 1 87 ? 7.233 7.831 -6.009 1.00 88.94 87 TYR A CA 1
ATOM 695 C C . TYR A 1 87 ? 8.585 7.433 -6.615 1.00 88.94 87 TYR A C 1
ATOM 697 O O . TYR A 1 87 ? 9.197 8.242 -7.308 1.00 88.94 87 TYR A O 1
ATOM 705 N N . SER A 1 88 ? 9.041 6.201 -6.385 1.00 87.81 88 SER A N 1
ATOM 706 C CA . SER A 1 88 ? 10.227 5.630 -7.021 1.00 87.81 88 SER A CA 1
ATOM 707 C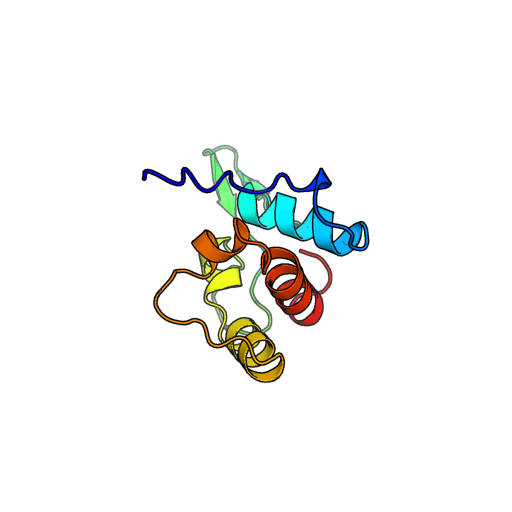 C . SER A 1 88 ? 9.839 4.512 -8.008 1.00 87.81 88 SER A C 1
ATOM 709 O O . SER A 1 88 ? 8.665 4.123 -8.081 1.00 87.81 88 SER A O 1
ATOM 711 N N . PRO A 1 89 ? 10.804 3.968 -8.772 1.00 88.62 89 PRO A N 1
ATOM 712 C CA . PRO A 1 89 ? 10.603 2.762 -9.576 1.00 88.62 89 PRO A CA 1
ATOM 713 C C . PRO A 1 89 ? 10.158 1.526 -8.773 1.00 88.62 89 PRO A C 1
ATOM 715 O O . PRO A 1 89 ? 9.631 0.590 -9.366 1.00 88.62 89 PRO A O 1
ATOM 718 N N . ASP A 1 90 ? 10.318 1.517 -7.444 1.00 88.88 90 ASP A N 1
ATOM 719 C CA . ASP A 1 90 ? 9.917 0.402 -6.575 1.00 88.88 90 ASP A CA 1
ATOM 720 C C . ASP A 1 90 ? 8.429 0.413 -6.186 1.00 88.88 90 ASP A C 1
ATOM 722 O O . ASP A 1 90 ? 7.938 -0.549 -5.587 1.00 88.88 90 ASP A O 1
ATOM 726 N N . ALA A 1 91 ? 7.677 1.460 -6.545 1.00 91.19 91 ALA A N 1
ATOM 727 C CA . ALA A 1 91 ? 6.252 1.571 -6.230 1.00 91.19 91 ALA A CA 1
ATOM 728 C C . ALA A 1 91 ? 5.412 0.325 -6.603 1.00 91.19 91 ALA A C 1
ATOM 730 O O . ALA A 1 91 ? 4.548 -0.052 -5.803 1.00 91.19 91 ALA A O 1
ATOM 731 N N . PRO A 1 92 ? 5.655 -0.374 -7.737 1.00 92.94 92 PRO A N 1
ATOM 732 C CA . PRO A 1 92 ? 4.962 -1.621 -8.059 1.00 92.94 92 PRO A CA 1
ATOM 733 C C . PRO A 1 92 ? 5.151 -2.726 -7.017 1.00 92.94 92 PRO A C 1
ATOM 735 O O . PRO A 1 92 ? 4.190 -3.416 -6.684 1.00 92.94 92 PRO A O 1
ATOM 738 N N . ARG A 1 93 ? 6.354 -2.867 -6.448 1.00 91.88 93 ARG A N 1
ATOM 739 C CA . ARG A 1 93 ? 6.650 -3.892 -5.432 1.00 91.88 93 ARG A CA 1
ATOM 740 C C . ARG A 1 93 ? 5.953 -3.576 -4.109 1.00 91.88 93 ARG A C 1
ATOM 742 O O . ARG A 1 93 ? 5.454 -4.482 -3.444 1.00 91.88 93 ARG A O 1
ATOM 749 N N . ILE A 1 94 ? 5.848 -2.290 -3.765 1.00 91.56 94 ILE A N 1
ATOM 750 C CA . ILE A 1 94 ? 5.080 -1.830 -2.598 1.00 91.56 94 ILE A CA 1
ATOM 751 C C . ILE A 1 94 ? 3.601 -2.142 -2.773 1.00 91.56 94 ILE A C 1
ATOM 753 O O . ILE A 1 94 ? 2.988 -2.755 -1.900 1.00 91.56 94 ILE A O 1
ATOM 757 N N . ALA A 1 95 ? 3.034 -1.776 -3.921 1.00 92.62 95 ALA A N 1
ATOM 758 C CA . ALA A 1 95 ? 1.645 -2.080 -4.230 1.00 92.62 95 ALA A CA 1
ATOM 759 C C . ALA A 1 95 ? 1.377 -3.593 -4.232 1.00 92.62 95 ALA A C 1
ATOM 761 O O . ALA A 1 95 ? 0.367 -4.029 -3.687 1.00 92.62 95 ALA A O 1
ATOM 762 N N . GLU A 1 96 ? 2.293 -4.408 -4.757 1.00 93.12 96 GLU A N 1
ATOM 763 C CA . GLU A 1 96 ? 2.180 -5.866 -4.720 1.00 93.12 96 GLU A CA 1
ATOM 764 C C . GLU A 1 96 ? 2.165 -6.417 -3.284 1.00 93.12 96 GLU A C 1
ATOM 766 O O . GLU A 1 96 ? 1.328 -7.263 -2.956 1.00 93.12 96 GLU A O 1
ATOM 771 N N . ALA A 1 97 ? 3.043 -5.926 -2.405 1.00 92.69 97 ALA A N 1
ATOM 772 C CA . ALA A 1 97 ? 3.051 -6.319 -0.997 1.00 92.69 97 ALA A CA 1
ATOM 773 C C . ALA A 1 97 ? 1.739 -5.944 -0.287 1.00 92.69 97 ALA A C 1
ATOM 775 O O . ALA A 1 97 ? 1.202 -6.744 0.484 1.00 92.69 97 ALA A O 1
ATOM 776 N N . VAL A 1 98 ? 1.195 -4.761 -0.586 1.00 92.12 98 VAL A N 1
ATOM 777 C CA . VAL A 1 98 ? -0.097 -4.296 -0.066 1.00 92.12 98 VAL A CA 1
ATOM 778 C C . VAL A 1 98 ? -1.237 -5.191 -0.559 1.00 92.12 98 VAL A C 1
ATOM 780 O O . VAL A 1 98 ? -2.005 -5.686 0.264 1.00 92.12 98 VAL A O 1
ATOM 783 N N . ILE A 1 99 ? -1.306 -5.481 -1.863 1.00 92.25 99 ILE A N 1
ATOM 784 C CA . ILE A 1 99 ? -2.325 -6.361 -2.464 1.00 92.25 99 ILE A CA 1
ATOM 785 C C . ILE A 1 99 ? -2.287 -7.757 -1.831 1.00 92.25 99 ILE A C 1
ATOM 787 O O . ILE A 1 99 ? -3.327 -8.305 -1.482 1.00 92.25 99 ILE A O 1
ATOM 791 N N . LYS A 1 100 ? -1.090 -8.327 -1.640 1.00 90.81 100 LYS A N 1
ATOM 792 C CA . LYS A 1 100 ? -0.910 -9.651 -1.016 1.00 90.81 100 LYS A CA 1
ATOM 793 C C . LYS A 1 100 ? -1.243 -9.681 0.479 1.00 90.81 100 LYS A C 1
ATOM 795 O O . LYS A 1 100 ? -1.313 -10.766 1.054 1.00 90.81 100 LYS A O 1
ATOM 800 N N . THR A 1 101 ? -1.358 -8.522 1.123 1.00 89.19 101 THR A N 1
ATOM 801 C CA . THR A 1 101 ? -1.645 -8.407 2.561 1.00 89.19 101 THR A CA 1
ATOM 802 C C . THR A 1 101 ? -3.117 -8.113 2.822 1.00 89.19 101 THR A C 1
ATOM 804 O O . THR A 1 101 ? -3.693 -8.598 3.799 1.00 89.19 101 THR A O 1
ATOM 807 N N . PHE A 1 102 ? -3.720 -7.326 1.940 1.00 86.69 102 PHE A N 1
ATOM 808 C CA . PHE A 1 102 ? -5.063 -6.806 2.069 1.00 86.69 102 PHE A CA 1
ATOM 809 C C . PHE A 1 102 ? -5.763 -6.995 0.724 1.00 86.69 102 PHE A C 1
ATOM 811 O O . PHE A 1 102 ? -5.435 -6.302 -0.237 1.00 86.69 102 PHE A O 1
ATOM 818 N N . ASP A 1 103 ? -6.698 -7.947 0.652 1.00 70.75 103 ASP A N 1
ATOM 819 C CA . ASP A 1 103 ? -7.418 -8.315 -0.574 1.00 70.75 103 ASP A CA 1
ATOM 820 C C . ASP A 1 103 ? -8.128 -7.108 -1.218 1.00 70.75 103 ASP A C 1
ATOM 822 O O . ASP A 1 103 ? -9.292 -6.804 -0.942 1.00 70.75 103 ASP A O 1
ATOM 826 N N . GLY A 1 104 ? -7.404 -6.411 -2.095 1.00 63.25 104 GLY A N 1
ATOM 827 C CA . GLY A 1 104 ? -7.852 -5.232 -2.823 1.00 63.25 104 GLY A CA 1
ATOM 828 C C . GLY A 1 104 ? -8.154 -4.023 -1.936 1.00 63.25 104 GLY A C 1
ATOM 829 O O . GLY A 1 104 ? -9.323 -3.764 -1.647 1.00 63.25 104 GLY A O 1
ATOM 830 N N . ILE A 1 105 ? -7.121 -3.235 -1.616 1.00 62.22 105 ILE A N 1
ATOM 831 C CA . ILE A 1 105 ? -7.252 -1.828 -1.178 1.00 62.22 105 ILE A CA 1
ATOM 832 C C . ILE A 1 105 ? -7.382 -0.892 -2.372 1.00 62.22 105 ILE A C 1
ATOM 834 O O . ILE A 1 105 ? -6.831 -1.184 -3.458 1.00 62.22 105 ILE A O 1
#

Organism: Trichonephila clavipes (NCBI:txid2585209)